Protein AF-A0A0N7Z869-F1 (afdb_monomer_lite)

Secondary structure (DSSP, 8-state):
-HHHHHHHHHHHHHHHT------SS---PPPPTT--HHHHTTSEEE----SSS-TTTTT-EEEEEEETTEEEEE-

InterPro domains:
  IPR005657 Triabin/Procalin [PF03973] (24-71)
  IPR012674 Calycin [G3DSA:2.40.128.20] (23-75)
  IPR012674 Calycin [SSF50814] (25-70)

Sequence (75 aa):
MKTILAVIFLGILTFAFAAQPILQECKNYKAMENFDSSRFLTGTWHVTNAEHGSNSTVCREYKIETKSGIQELTA

pLDDT: mean 83.12, std 8.28, range [62.25, 96.62]

Radius of gyration: 21.03 Å; chains: 1; bounding box: 53×24×59 Å

Foldseek 3Di:
DVVVVVVVVVVVVCVVPVDFPDPPDDDDDDDDPPDDCVVVQQDKDAACDDPGDDPVVHGDIWHWDQDPNDIDIDD

Organism: NCBI:txid72488

Structure (mmCIF, N/CA/C/O backbone):
data_AF-A0A0N7Z869-F1
#
_entry.id   AF-A0A0N7Z869-F1
#
loop_
_atom_site.group_PDB
_atom_site.id
_atom_site.type_symbol
_atom_site.label_atom_id
_atom_site.label_alt_id
_atom_site.label_comp_id
_atom_site.label_asym_id
_atom_site.label_entity_id
_atom_site.label_seq_id
_atom_site.pdbx_PDB_ins_code
_atom_site.Cartn_x
_atom_site.Cartn_y
_atom_site.Cartn_z
_atom_site.occupancy
_atom_site.B_iso_or_equiv
_atom_site.auth_seq_id
_atom_site.auth_comp_id
_atom_site.auth_asym_id
_atom_site.auth_atom_id
_atom_site.pdbx_PDB_model_num
ATOM 1 N N . MET A 1 1 ? 36.188 -1.897 -39.328 1.00 62.25 1 MET A N 1
ATOM 2 C CA . MET A 1 1 ? 36.210 -2.888 -38.222 1.00 62.25 1 MET A CA 1
ATOM 3 C C . MET A 1 1 ? 36.166 -2.228 -36.841 1.00 62.25 1 MET A C 1
ATOM 5 O O . MET A 1 1 ? 35.218 -2.492 -36.118 1.00 62.25 1 MET A O 1
ATOM 9 N N . LYS A 1 2 ? 37.089 -1.317 -36.484 1.00 72.06 2 LYS A N 1
ATOM 10 C CA . LYS A 1 2 ? 37.075 -0.618 -35.174 1.00 72.06 2 LYS A CA 1
ATOM 11 C C . LYS A 1 2 ? 35.798 0.194 -34.886 1.00 72.06 2 LYS A C 1
ATOM 13 O O . LYS A 1 2 ? 35.277 0.140 -33.782 1.00 72.06 2 LYS A O 1
ATOM 18 N N . THR A 1 3 ? 35.264 0.896 -35.883 1.00 80.25 3 THR A N 1
ATOM 19 C CA . THR A 1 3 ? 34.034 1.700 -35.760 1.00 80.25 3 THR A CA 1
ATOM 20 C C . THR A 1 3 ? 32.777 0.862 -35.534 1.00 80.25 3 THR A C 1
ATOM 22 O O . THR A 1 3 ? 31.911 1.269 -34.773 1.00 80.25 3 THR A O 1
ATOM 25 N N . ILE A 1 4 ? 32.694 -0.330 -36.129 1.00 81.81 4 ILE A N 1
ATOM 26 C CA . ILE A 1 4 ? 31.544 -1.235 -3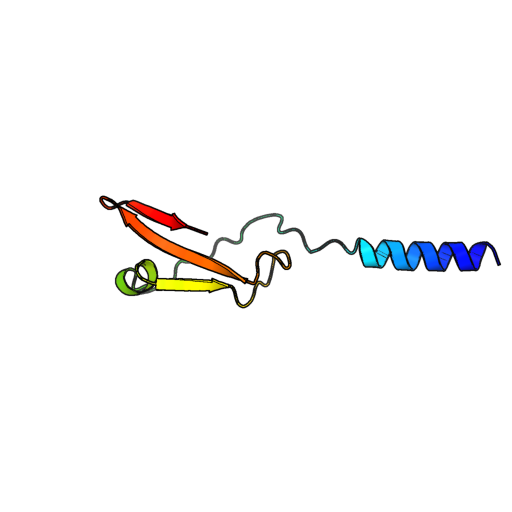5.961 1.00 81.81 4 ILE A CA 1
ATOM 27 C C . ILE A 1 4 ? 31.485 -1.752 -34.518 1.00 81.81 4 ILE A C 1
ATOM 29 O O . ILE A 1 4 ? 30.430 -1.716 -33.893 1.00 81.81 4 ILE A O 1
ATOM 33 N N . LEU A 1 5 ? 32.633 -2.153 -33.962 1.00 84.62 5 LEU A N 1
ATOM 34 C CA . LEU A 1 5 ? 32.743 -2.580 -32.563 1.00 84.62 5 LEU A CA 1
ATOM 35 C C . LEU A 1 5 ? 32.345 -1.466 -31.585 1.00 84.62 5 LEU A C 1
ATOM 37 O O . LEU A 1 5 ? 31.626 -1.731 -30.627 1.00 84.62 5 LEU A O 1
ATOM 41 N N . ALA A 1 6 ? 32.761 -0.224 -31.851 1.00 85.00 6 ALA A N 1
ATOM 42 C CA . ALA A 1 6 ? 32.412 0.922 -31.014 1.00 85.00 6 ALA A CA 1
ATOM 43 C C . ALA A 1 6 ? 30.898 1.205 -31.003 1.00 85.00 6 ALA A C 1
ATOM 45 O O . ALA A 1 6 ? 30.334 1.447 -29.940 1.00 85.00 6 ALA A O 1
ATOM 46 N N . VAL A 1 7 ? 30.231 1.124 -32.160 1.00 84.62 7 VAL A N 1
ATOM 47 C CA . VAL A 1 7 ? 28.777 1.347 -32.271 1.00 84.62 7 VAL A CA 1
ATOM 48 C C . VAL A 1 7 ? 27.987 0.255 -31.550 1.00 84.62 7 VAL A C 1
ATOM 50 O O . VAL A 1 7 ? 27.037 0.565 -30.836 1.00 84.62 7 VAL A O 1
ATOM 53 N N . ILE A 1 8 ? 28.402 -1.010 -31.676 1.00 87.56 8 ILE A N 1
ATOM 54 C CA . ILE A 1 8 ? 27.769 -2.129 -3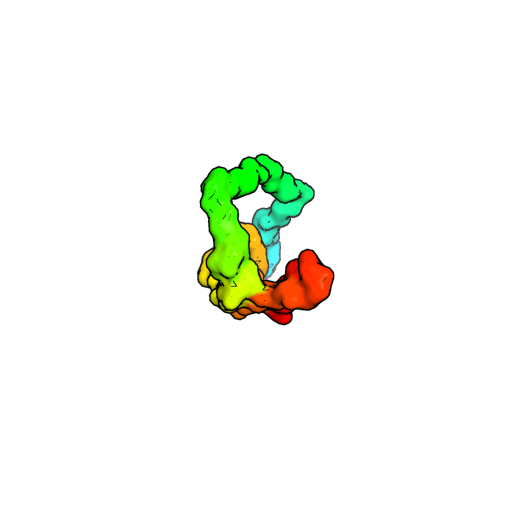0.960 1.00 87.56 8 ILE A CA 1
ATOM 55 C C . ILE A 1 8 ? 27.902 -1.938 -29.444 1.00 87.56 8 ILE A C 1
ATOM 57 O O . ILE A 1 8 ? 26.918 -2.078 -28.720 1.00 87.56 8 ILE A O 1
ATOM 61 N N . PHE A 1 9 ? 29.091 -1.559 -28.964 1.00 86.06 9 PHE A N 1
ATOM 62 C CA . PHE A 1 9 ? 29.312 -1.282 -27.543 1.00 86.06 9 PHE A CA 1
ATOM 63 C C . PHE A 1 9 ? 28.435 -0.136 -27.035 1.00 86.06 9 PHE A C 1
ATOM 65 O O . PHE A 1 9 ? 27.807 -0.274 -25.989 1.00 86.06 9 PHE A O 1
ATOM 72 N N . LEU A 1 10 ? 28.348 0.967 -27.784 1.00 83.50 10 LEU A N 1
ATOM 73 C CA . LEU A 1 10 ? 27.508 2.109 -27.419 1.00 83.50 10 LEU A CA 1
ATOM 74 C C . LEU A 1 10 ? 26.019 1.723 -27.373 1.00 83.50 10 LEU A C 1
ATOM 76 O O . LEU A 1 10 ? 25.293 2.140 -26.472 1.00 83.50 10 LEU A O 1
ATOM 80 N N . GLY A 1 11 ? 25.572 0.886 -28.314 1.00 81.56 11 GLY A N 1
ATOM 81 C CA . GLY A 1 11 ? 24.210 0.354 -28.349 1.00 81.56 11 GLY A CA 1
ATOM 82 C C . GLY A 1 11 ? 23.875 -0.497 -27.121 1.00 81.56 11 GLY A C 1
ATOM 83 O O . GLY A 1 11 ? 22.858 -0.273 -26.477 1.00 81.56 11 GLY A O 1
ATOM 84 N N . ILE A 1 12 ? 24.749 -1.428 -26.732 1.00 81.69 12 ILE A N 1
ATOM 85 C CA . ILE A 1 12 ? 24.519 -2.272 -25.544 1.00 81.69 12 ILE A CA 1
ATOM 86 C C . ILE A 1 12 ? 24.528 -1.429 -24.261 1.00 81.69 12 ILE A C 1
ATOM 88 O O . ILE A 1 12 ? 23.682 -1.621 -23.389 1.00 81.69 12 ILE A O 1
ATOM 92 N N . LEU A 1 13 ? 25.450 -0.466 -24.161 1.00 81.69 13 LEU A N 1
ATOM 93 C CA . LEU A 1 13 ? 25.571 0.414 -23.000 1.00 81.69 13 LEU A CA 1
ATOM 94 C C . LEU A 1 13 ? 24.310 1.273 -22.819 1.00 81.69 13 LEU A C 1
ATOM 96 O O . LEU A 1 13 ? 23.759 1.352 -21.728 1.00 81.69 13 LEU A O 1
ATOM 100 N N . THR A 1 14 ? 23.813 1.876 -23.899 1.00 79.25 14 THR A N 1
ATOM 101 C CA . THR A 1 14 ? 22.609 2.723 -23.854 1.00 79.25 14 THR A CA 1
ATOM 102 C C . THR A 1 14 ? 21.351 1.945 -23.474 1.00 79.25 14 THR A C 1
ATOM 104 O O . THR A 1 14 ? 20.544 2.460 -22.706 1.00 79.25 14 THR A O 1
ATOM 107 N N . PHE A 1 15 ? 21.203 0.696 -23.927 1.00 71.94 15 PHE A N 1
ATOM 108 C CA . PHE A 1 15 ? 20.104 -0.174 -23.495 1.00 71.94 15 PHE A CA 1
ATOM 109 C C . PHE A 1 15 ? 20.223 -0.603 -22.027 1.00 71.94 15 PHE A C 1
ATOM 111 O O . PHE A 1 15 ? 19.221 -0.610 -21.315 1.00 71.94 15 PHE A O 1
ATOM 118 N N . ALA A 1 16 ? 21.429 -0.935 -21.555 1.00 70.62 16 ALA A N 1
ATOM 119 C CA . ALA A 1 16 ? 21.653 -1.350 -20.168 1.00 70.62 16 ALA A CA 1
ATOM 120 C C . ALA A 1 16 ? 21.402 -0.217 -19.156 1.00 70.62 16 ALA A C 1
ATOM 122 O O . ALA A 1 16 ? 21.004 -0.479 -18.023 1.00 70.62 16 ALA A O 1
ATOM 123 N N . PHE A 1 17 ? 21.607 1.035 -19.574 1.00 64.44 17 PHE A N 1
ATOM 124 C CA . PHE A 1 17 ? 21.390 2.233 -18.760 1.00 64.44 17 PHE A CA 1
ATOM 125 C C . PHE A 1 17 ? 20.188 3.061 -19.217 1.00 64.44 17 PHE A C 1
ATOM 127 O O . PHE A 1 17 ? 20.152 4.264 -18.956 1.00 64.44 17 PHE A O 1
ATOM 134 N N . ALA A 1 18 ? 19.210 2.454 -19.898 1.00 65.38 18 ALA A N 1
ATOM 135 C CA . ALA A 1 18 ? 17.968 3.141 -20.223 1.00 65.38 18 ALA A CA 1
ATOM 136 C C . ALA A 1 18 ? 17.334 3.642 -18.915 1.00 65.38 18 ALA A C 1
ATOM 138 O O . ALA A 1 18 ? 16.850 2.858 -18.097 1.00 65.38 18 ALA A O 1
ATOM 139 N N . ALA A 1 19 ? 17.427 4.954 -18.685 1.00 62.62 19 ALA A N 1
ATOM 140 C CA . ALA A 1 19 ? 17.000 5.568 -17.443 1.00 62.62 19 ALA A CA 1
ATOM 141 C C . ALA A 1 19 ? 15.499 5.333 -17.277 1.00 62.62 19 ALA A C 1
ATOM 143 O O . ALA A 1 19 ? 14.699 5.739 -18.124 1.00 62.62 19 ALA A O 1
ATOM 144 N N . GLN A 1 20 ? 15.114 4.662 -16.192 1.00 65.75 20 GLN A N 1
ATOM 145 C CA . GLN A 1 20 ? 13.707 4.579 -15.836 1.00 65.75 20 GLN A CA 1
ATOM 146 C C . GLN A 1 20 ? 13.194 6.003 -15.579 1.00 65.75 20 GLN A C 1
ATOM 148 O O . GLN A 1 20 ? 13.937 6.810 -15.011 1.00 65.75 20 GLN A O 1
ATOM 153 N N . PRO A 1 21 ? 11.960 6.339 -15.996 1.00 64.56 21 PRO A N 1
ATOM 154 C CA . PRO A 1 21 ? 11.397 7.655 -15.737 1.00 64.56 21 PRO A CA 1
ATOM 155 C C . PRO A 1 21 ? 11.429 7.922 -14.230 1.00 64.56 21 PRO A C 1
ATOM 157 O O . PRO A 1 21 ? 10.768 7.238 -13.448 1.00 64.56 21 PRO A O 1
ATOM 160 N N . ILE A 1 22 ? 12.247 8.894 -13.825 1.00 68.38 22 ILE A N 1
ATOM 161 C CA . ILE A 1 22 ? 12.353 9.321 -12.435 1.00 68.38 22 ILE A CA 1
ATOM 162 C C . ILE A 1 22 ? 11.144 10.214 -12.168 1.00 68.38 22 ILE A C 1
ATOM 164 O O . ILE A 1 22 ? 10.989 11.261 -12.797 1.00 68.38 22 ILE A O 1
ATOM 168 N N . LEU A 1 23 ? 10.278 9.796 -11.244 1.00 72.75 23 LEU A N 1
ATOM 169 C CA . LEU A 1 23 ? 9.232 10.665 -10.712 1.00 72.75 23 LEU A CA 1
ATOM 170 C C . LEU A 1 23 ? 9.904 11.846 -10.010 1.00 72.75 23 LEU A C 1
ATOM 172 O O . LEU A 1 23 ? 10.526 11.678 -8.965 1.00 72.75 23 LEU A O 1
ATOM 176 N N . GLN A 1 24 ? 9.798 13.028 -10.613 1.00 77.44 24 GLN A N 1
ATOM 177 C CA . GLN A 1 24 ? 10.371 14.256 -10.065 1.00 77.44 24 GLN A CA 1
ATOM 178 C C . GLN A 1 24 ? 9.597 14.718 -8.825 1.00 77.44 24 GLN A C 1
ATOM 180 O O . GLN A 1 24 ? 10.194 15.182 -7.860 1.00 77.44 24 GLN A O 1
ATOM 185 N N . GLU A 1 25 ? 8.275 14.534 -8.844 1.00 84.25 25 GLU A N 1
ATOM 186 C CA . GLU A 1 25 ? 7.367 14.890 -7.758 1.00 84.25 25 GLU A CA 1
ATOM 187 C C . GLU A 1 25 ? 6.206 13.892 -7.672 1.00 84.25 25 GLU A C 1
ATOM 189 O O . GLU A 1 25 ? 5.770 13.315 -8.676 1.00 84.25 25 GLU A O 1
ATOM 194 N N . CYS A 1 26 ? 5.676 13.702 -6.463 1.00 83.25 26 CYS A N 1
ATOM 195 C CA . CYS A 1 26 ? 4.460 12.926 -6.257 1.00 83.25 26 CYS A CA 1
ATOM 196 C C . CYS A 1 26 ? 3.245 13.737 -6.713 1.00 83.25 26 CYS A C 1
ATOM 198 O O . CYS A 1 26 ? 3.033 14.867 -6.275 1.00 83.25 26 CYS A O 1
ATOM 200 N N . LYS A 1 27 ? 2.400 13.135 -7.551 1.00 85.88 27 LYS A N 1
ATOM 201 C CA . LYS A 1 27 ? 1.105 13.727 -7.894 1.00 85.88 27 LYS A CA 1
ATOM 202 C C . LYS A 1 27 ? 0.205 13.746 -6.658 1.00 85.88 27 LYS A C 1
ATOM 204 O O . LYS A 1 27 ? 0.050 12.734 -5.977 1.00 85.88 27 LYS A O 1
ATOM 209 N N . ASN A 1 28 ? -0.426 14.888 -6.407 1.00 88.69 28 ASN A N 1
ATOM 210 C CA . ASN A 1 28 ? -1.440 15.019 -5.367 1.00 88.69 28 ASN A CA 1
ATOM 211 C C . ASN A 1 28 ? -2.781 14.501 -5.894 1.00 88.69 28 ASN A C 1
ATOM 213 O O . ASN A 1 28 ? -3.461 15.181 -6.663 1.00 88.69 28 ASN A O 1
ATOM 217 N N . TYR A 1 29 ? -3.154 13.291 -5.486 1.00 88.94 29 TYR A N 1
ATOM 218 C CA . TYR A 1 29 ? -4.458 12.710 -5.792 1.00 88.94 29 TYR A CA 1
ATOM 219 C C . TYR A 1 29 ? -5.445 12.952 -4.650 1.00 88.94 29 TYR A C 1
ATOM 221 O O . TYR A 1 29 ? -5.071 12.984 -3.477 1.00 88.94 29 TYR A O 1
ATOM 229 N N . LYS A 1 30 ? -6.730 13.093 -4.988 1.00 95.81 30 LYS A N 1
ATOM 230 C CA . LYS A 1 30 ? -7.798 13.119 -3.987 1.00 95.81 30 LYS A CA 1
ATOM 231 C C . LYS A 1 30 ? -7.927 11.728 -3.358 1.00 95.81 30 LYS A C 1
ATOM 233 O O . LYS A 1 30 ? -7.914 10.727 -4.073 1.00 95.81 30 LYS A O 1
ATOM 238 N N . ALA A 1 31 ? -8.065 11.679 -2.034 1.00 92.62 31 ALA A N 1
ATOM 239 C CA . ALA A 1 31 ? -8.338 10.436 -1.321 1.00 92.62 31 ALA A CA 1
ATOM 240 C C . ALA A 1 31 ? -9.643 9.788 -1.819 1.00 92.62 31 ALA A C 1
ATOM 242 O O . ALA A 1 31 ? -10.577 10.483 -2.225 1.00 92.62 31 ALA A O 1
ATOM 243 N N . MET A 1 32 ? -9.701 8.455 -1.776 1.00 94.25 32 MET A N 1
ATOM 244 C CA . MET A 1 32 ? -10.882 7.693 -2.181 1.00 94.25 32 MET A CA 1
ATOM 245 C C . MET A 1 32 ? -12.096 8.096 -1.333 1.00 94.25 32 MET A C 1
ATOM 247 O O . MET A 1 32 ? -12.044 8.063 -0.103 1.00 94.25 32 MET A O 1
ATOM 251 N N . GLU A 1 33 ? -13.194 8.476 -1.987 1.00 96.62 33 GLU A N 1
ATOM 252 C CA . GLU A 1 33 ? -14.451 8.764 -1.292 1.00 96.62 33 GLU A CA 1
ATOM 253 C C . GLU A 1 33 ? -15.033 7.481 -0.688 1.00 96.62 33 GLU A C 1
ATOM 255 O O . GLU A 1 33 ? -14.982 6.421 -1.309 1.00 96.62 33 GLU A O 1
ATOM 260 N N . ASN A 1 34 ? -15.602 7.584 0.518 1.00 95.56 34 ASN A N 1
ATOM 261 C CA . ASN A 1 34 ? -16.194 6.458 1.254 1.00 95.56 34 ASN A CA 1
ATOM 262 C C . ASN A 1 34 ? -15.223 5.281 1.484 1.00 95.56 34 ASN A C 1
ATOM 264 O O . ASN A 1 34 ? -15.626 4.118 1.467 1.00 95.56 34 ASN A O 1
ATOM 268 N N . PHE A 1 35 ? -13.939 5.581 1.693 1.00 92.94 35 PHE A N 1
ATOM 269 C CA . PHE A 1 35 ? -12.917 4.583 1.995 1.00 92.94 35 PHE A CA 1
ATOM 270 C C . PHE A 1 35 ? -13.225 3.821 3.294 1.00 92.94 35 PHE A C 1
ATOM 272 O O . PHE A 1 35 ? -13.287 4.406 4.377 1.00 92.94 35 PHE A O 1
ATOM 279 N N . ASP A 1 36 ? -13.374 2.500 3.186 1.00 91.94 36 ASP A N 1
ATOM 280 C CA . ASP A 1 36 ? -13.568 1.609 4.329 1.00 91.94 36 ASP A CA 1
ATOM 281 C C . ASP A 1 36 ? -12.214 1.213 4.934 1.00 91.94 36 ASP A C 1
ATOM 283 O O . ASP A 1 36 ? -11.593 0.207 4.567 1.00 91.94 36 ASP A O 1
ATOM 287 N N . SER A 1 37 ? -11.749 2.032 5.877 1.00 89.06 37 SER A N 1
ATOM 288 C CA . SER A 1 37 ? -10.481 1.810 6.573 1.00 89.06 37 SER A CA 1
ATOM 289 C C . SER A 1 37 ? -10.474 0.518 7.389 1.00 89.06 37 SER A C 1
ATOM 291 O O . SER A 1 37 ? -9.428 -0.118 7.498 1.00 89.06 37 SER A O 1
ATOM 293 N N . SER A 1 38 ? -11.626 0.085 7.910 1.00 87.88 38 SER 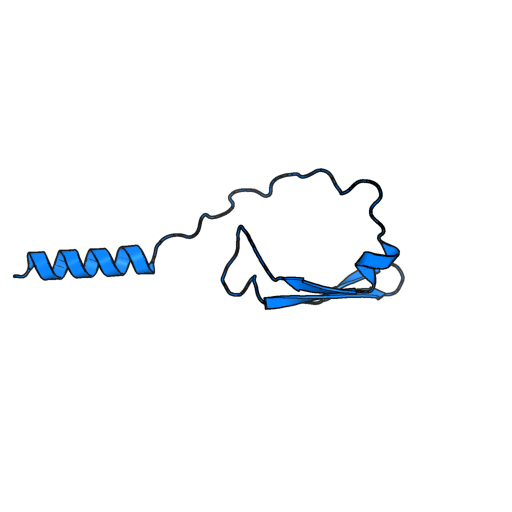A N 1
ATOM 294 C CA . SER A 1 38 ? -11.720 -1.122 8.735 1.00 87.88 38 SER A CA 1
ATOM 295 C C . SER A 1 38 ? -11.355 -2.379 7.950 1.00 87.88 38 SER A C 1
ATOM 297 O O . SER A 1 38 ? -10.705 -3.270 8.484 1.00 87.88 38 SER A O 1
ATOM 299 N N . ARG A 1 39 ? -11.704 -2.414 6.659 1.00 87.44 39 ARG A N 1
ATOM 300 C CA . ARG A 1 39 ? -11.359 -3.515 5.755 1.00 87.44 39 ARG A CA 1
ATOM 301 C C . ARG A 1 39 ? -9.941 -3.411 5.219 1.00 87.44 39 ARG A C 1
ATOM 303 O O . ARG A 1 39 ? -9.277 -4.430 5.049 1.00 87.44 39 ARG A O 1
ATOM 310 N N . PHE A 1 40 ? -9.486 -2.197 4.910 1.00 88.31 40 PHE A N 1
ATOM 311 C CA . PHE A 1 40 ? -8.173 -2.002 4.303 1.00 88.31 40 PHE A CA 1
ATOM 312 C C . PHE A 1 40 ? -7.029 -2.250 5.293 1.00 88.31 40 PHE A C 1
ATOM 314 O O . PHE A 1 40 ? -6.044 -2.898 4.940 1.00 88.31 40 PHE A O 1
ATOM 321 N N . LEU A 1 41 ? -7.172 -1.770 6.532 1.00 87.50 41 LEU A N 1
ATOM 322 C CA . LEU A 1 41 ? -6.116 -1.786 7.551 1.00 87.50 41 LEU A CA 1
ATOM 323 C C . LEU A 1 41 ? -5.939 -3.147 8.250 1.00 87.50 41 LEU A C 1
ATOM 325 O O . LEU A 1 41 ? -5.032 -3.290 9.060 1.00 87.50 41 LEU A O 1
ATOM 329 N N . THR A 1 42 ? -6.784 -4.141 7.969 1.00 86.81 42 THR A N 1
ATOM 330 C CA . THR A 1 42 ? -6.671 -5.498 8.543 1.00 86.81 42 THR A CA 1
ATOM 331 C C . THR A 1 42 ? -6.111 -6.527 7.561 1.00 86.81 42 THR A C 1
ATOM 333 O O . THR A 1 42 ? -5.976 -7.698 7.911 1.00 86.81 42 THR A O 1
ATOM 336 N N . GLY A 1 43 ? -5.856 -6.126 6.313 1.00 85.00 43 GLY A N 1
ATOM 337 C CA . GLY A 1 43 ? -5.428 -7.019 5.240 1.00 85.00 43 GLY A CA 1
ATOM 338 C C . GLY A 1 43 ? -3.911 -7.130 5.078 1.00 85.00 43 GLY A C 1
ATOM 339 O O . GLY A 1 43 ? -3.147 -6.274 5.527 1.00 85.00 43 GLY A O 1
ATOM 340 N N . THR A 1 44 ? -3.507 -8.176 4.359 1.00 91.12 44 THR A N 1
ATOM 341 C CA . THR A 1 44 ? -2.187 -8.289 3.730 1.00 91.12 44 THR A CA 1
ATOM 342 C C . THR A 1 44 ? -2.323 -7.908 2.258 1.00 91.12 44 THR A C 1
ATOM 344 O O . THR A 1 44 ? -3.200 -8.420 1.560 1.00 91.12 44 THR A O 1
ATOM 347 N N . TRP A 1 45 ? -1.469 -7.006 1.784 1.00 93.25 45 TRP A N 1
ATOM 348 C CA . TRP A 1 45 ? -1.520 -6.448 0.437 1.00 93.25 45 TRP A CA 1
ATOM 349 C C . TRP A 1 45 ? -0.276 -6.826 -0.354 1.00 93.25 45 TRP A C 1
ATOM 351 O O . TRP A 1 45 ? 0.837 -6.558 0.081 1.00 93.25 45 TRP A O 1
ATOM 361 N N . HIS A 1 46 ? -0.456 -7.386 -1.548 1.00 93.06 46 HIS A N 1
ATOM 362 C CA . HIS A 1 46 ? 0.648 -7.712 -2.448 1.00 93.06 46 HIS A CA 1
ATOM 363 C C . HIS A 1 46 ? 0.663 -6.747 -3.632 1.00 93.06 46 HIS A C 1
ATOM 365 O O . HIS A 1 46 ? -0.351 -6.565 -4.307 1.00 93.06 46 HIS A O 1
ATOM 371 N N . VAL A 1 47 ? 1.816 -6.142 -3.912 1.00 92.50 47 VAL A N 1
ATOM 372 C CA . VAL A 1 47 ? 1.979 -5.260 -5.072 1.00 92.50 47 VAL A CA 1
ATOM 373 C C . VAL A 1 47 ? 2.158 -6.106 -6.330 1.0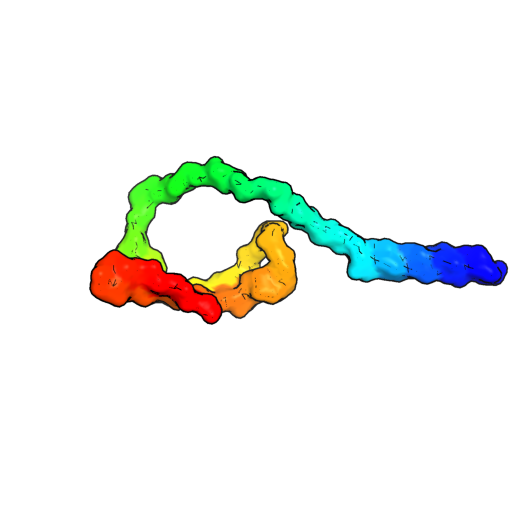0 92.50 47 VAL A C 1
ATOM 375 O O . VAL A 1 47 ? 3.226 -6.674 -6.564 1.00 92.50 47 VAL A O 1
ATOM 378 N N . THR A 1 48 ? 1.116 -6.172 -7.159 1.00 91.62 48 THR A N 1
ATOM 379 C CA . THR A 1 48 ? 1.141 -6.925 -8.425 1.00 91.62 48 THR A CA 1
ATOM 380 C C . THR A 1 48 ? 1.662 -6.095 -9.592 1.00 91.62 48 THR A C 1
ATOM 382 O O . THR A 1 48 ? 2.300 -6.628 -10.496 1.00 91.62 48 THR A O 1
ATOM 385 N N . ASN A 1 49 ? 1.401 -4.7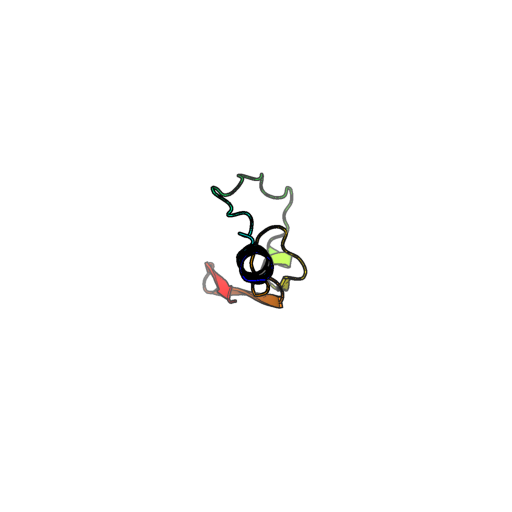85 -9.585 1.00 89.69 49 ASN A N 1
ATOM 386 C CA . ASN A 1 49 ? 1.741 -3.877 -10.673 1.00 89.69 49 ASN A CA 1
ATOM 387 C C . ASN A 1 49 ? 2.159 -2.515 -10.115 1.00 89.69 49 ASN A C 1
ATOM 389 O O . ASN A 1 49 ? 1.581 -2.031 -9.144 1.00 89.69 49 ASN A O 1
ATOM 393 N N . ALA A 1 50 ? 3.136 -1.886 -10.763 1.00 86.75 50 ALA A N 1
ATOM 394 C CA . ALA A 1 50 ? 3.558 -0.525 -10.470 1.00 86.75 50 ALA A CA 1
ATOM 395 C C . ALA A 1 50 ? 3.850 0.200 -11.788 1.00 86.75 50 ALA A C 1
ATOM 397 O O . ALA A 1 50 ? 4.601 -0.304 -12.619 1.00 86.75 50 ALA A O 1
ATOM 398 N N . GLU A 1 51 ? 3.243 1.372 -11.980 1.00 81.62 51 GLU A N 1
ATOM 399 C CA . GLU A 1 51 ? 3.502 2.229 -13.147 1.00 81.62 51 GLU A CA 1
ATOM 400 C C . GLU A 1 51 ? 4.894 2.871 -13.062 1.00 81.62 51 GLU A C 1
ATOM 402 O O . GLU A 1 51 ? 5.605 3.010 -14.057 1.00 81.62 51 GLU A O 1
ATOM 407 N N . HIS A 1 52 ? 5.306 3.208 -11.841 1.00 80.00 52 HIS A N 1
ATOM 408 C CA . HIS A 1 52 ? 6.609 3.770 -11.5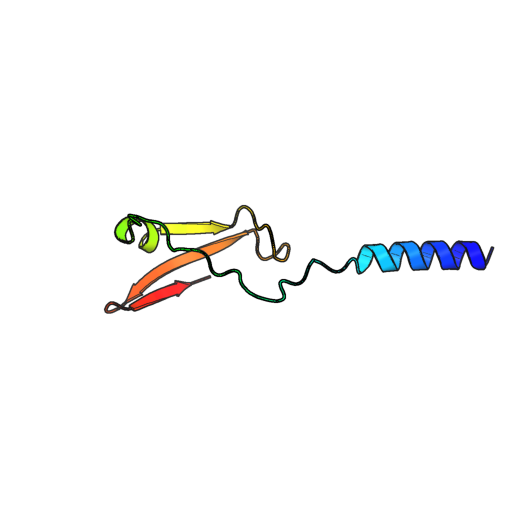32 1.00 80.00 52 HIS A CA 1
ATOM 409 C C . HIS A 1 52 ? 7.232 2.984 -10.374 1.00 80.00 52 HIS A C 1
ATOM 411 O O . HIS A 1 52 ? 6.615 2.828 -9.320 1.00 80.00 52 HIS A O 1
ATOM 417 N N . GLY A 1 53 ? 8.447 2.472 -10.572 1.00 75.25 53 GLY A N 1
ATOM 418 C CA . GLY A 1 53 ? 9.150 1.653 -9.584 1.00 75.25 53 GLY A CA 1
ATOM 419 C C . GLY A 1 53 ? 10.182 0.718 -10.214 1.00 75.25 53 GLY A C 1
ATOM 420 O O . GLY A 1 53 ? 10.262 0.579 -11.437 1.00 75.25 53 GLY A O 1
ATOM 421 N N . SER A 1 54 ? 10.985 0.077 -9.369 1.00 76.38 54 SER A N 1
ATOM 422 C CA . SER A 1 54 ? 11.907 -0.980 -9.786 1.00 76.38 54 SER A CA 1
ATOM 423 C C . SER A 1 54 ? 11.176 -2.323 -9.885 1.00 76.38 54 SER A C 1
ATOM 425 O O . SER A 1 54 ? 10.078 -2.500 -9.354 1.00 76.38 54 SER A O 1
ATOM 427 N N . ASN A 1 55 ? 11.834 -3.334 -10.452 1.00 76.88 55 ASN A N 1
ATOM 428 C CA . ASN A 1 55 ? 11.344 -4.718 -10.382 1.00 76.88 55 ASN A CA 1
ATOM 429 C C . ASN A 1 55 ? 11.216 -5.245 -8.940 1.00 76.88 55 ASN A C 1
ATOM 431 O O . ASN A 1 55 ? 10.545 -6.240 -8.718 1.00 76.88 55 ASN A O 1
ATOM 435 N N . SER A 1 56 ? 11.851 -4.597 -7.959 1.00 77.19 56 SER A N 1
ATOM 436 C CA . SER A 1 56 ? 11.688 -4.915 -6.534 1.00 77.19 56 SER A CA 1
ATOM 437 C C . SER A 1 56 ? 10.565 -4.125 -5.852 1.00 77.19 56 SER A C 1
ATOM 439 O O . SER A 1 56 ? 10.319 -4.321 -4.662 1.00 77.19 56 SER A O 1
ATOM 441 N N . THR A 1 57 ? 9.917 -3.193 -6.559 1.00 83.00 57 THR A N 1
ATOM 442 C CA . THR A 1 57 ? 8.673 -2.546 -6.116 1.00 83.00 57 THR A CA 1
ATOM 443 C C . THR A 1 57 ? 7.495 -3.498 -6.287 1.00 83.00 57 THR A C 1
ATOM 445 O O . THR A 1 57 ? 6.660 -3.602 -5.390 1.00 83.00 57 THR A O 1
ATOM 448 N N . VAL A 1 58 ? 7.447 -4.214 -7.413 1.00 82.88 58 VAL A N 1
ATOM 449 C CA . VAL A 1 58 ? 6.553 -5.366 -7.563 1.00 82.88 58 VAL A CA 1
ATOM 450 C C . VAL A 1 58 ? 7.034 -6.506 -6.659 1.00 82.88 58 VAL A C 1
ATOM 452 O O . VAL A 1 58 ? 8.206 -6.557 -6.289 1.00 82.88 58 VAL A O 1
ATOM 455 N N . CYS A 1 59 ? 6.118 -7.391 -6.265 1.00 85.12 59 CYS A N 1
ATOM 456 C CA . CYS A 1 59 ? 6.363 -8.494 -5.324 1.00 85.12 59 CYS A CA 1
ATOM 457 C C . CYS A 1 59 ? 6.578 -8.085 -3.856 1.00 85.12 59 CYS A C 1
ATOM 459 O O . CYS A 1 59 ? 6.907 -8.943 -3.039 1.00 85.12 59 CYS A O 1
ATOM 461 N N . ARG A 1 60 ? 6.367 -6.813 -3.493 1.00 89.44 60 ARG A N 1
ATOM 462 C CA . ARG A 1 60 ? 6.313 -6.407 -2.083 1.00 89.44 60 ARG A CA 1
ATOM 463 C C . ARG A 1 60 ? 5.008 -6.843 -1.442 1.00 89.44 60 ARG A C 1
ATOM 465 O O . ARG A 1 60 ? 3.946 -6.757 -2.064 1.00 89.44 60 ARG A O 1
ATOM 472 N N . GLU A 1 61 ? 5.109 -7.261 -0.193 1.00 93.25 61 GLU A N 1
ATOM 473 C CA . GLU A 1 61 ? 3.978 -7.504 0.684 1.00 93.25 61 GLU A CA 1
ATOM 474 C C . GLU A 1 61 ? 3.906 -6.367 1.700 1.00 93.25 61 GLU A C 1
ATOM 476 O O . GLU A 1 61 ? 4.929 -5.911 2.191 1.00 93.25 61 GLU A O 1
ATOM 481 N N . TYR A 1 62 ? 2.704 -5.898 2.001 1.00 91.69 62 TYR A N 1
ATOM 482 C CA . TYR A 1 62 ? 2.458 -4.919 3.041 1.00 91.69 62 TYR A CA 1
ATOM 483 C C . TYR A 1 62 ? 1.435 -5.468 4.016 1.00 91.69 62 TYR A C 1
ATOM 485 O O . TYR A 1 62 ? 0.334 -5.862 3.625 1.00 91.69 62 TYR A O 1
ATOM 493 N N . LYS A 1 63 ? 1.780 -5.437 5.297 1.00 91.69 63 LYS A N 1
ATOM 494 C CA . LYS A 1 63 ? 0.870 -5.770 6.383 1.00 91.69 63 LYS A CA 1
ATOM 495 C C . LYS A 1 63 ? 0.634 -4.532 7.224 1.00 91.69 63 LYS A C 1
ATOM 497 O O . LYS A 1 63 ? 1.572 -3.809 7.559 1.00 91.69 63 LYS A O 1
ATOM 502 N N . ILE A 1 64 ? -0.626 -4.291 7.548 1.00 89.00 64 ILE A N 1
ATOM 503 C CA . ILE A 1 64 ? -1.021 -3.153 8.366 1.00 89.00 64 ILE A CA 1
ATOM 504 C C . ILE A 1 64 ? -1.398 -3.678 9.746 1.00 89.00 64 ILE A C 1
ATOM 506 O O . ILE A 1 64 ? -2.194 -4.607 9.881 1.00 89.00 64 ILE A O 1
ATOM 510 N N . GLU A 1 65 ? -0.795 -3.100 10.778 1.00 81.94 65 GLU A N 1
ATOM 511 C CA . GLU A 1 65 ? -1.075 -3.430 12.170 1.00 81.94 65 GLU A CA 1
ATOM 512 C C . GLU A 1 65 ? -1.537 -2.175 12.905 1.00 81.94 65 GLU A C 1
ATOM 514 O O . GLU A 1 65 ? -0.979 -1.096 12.736 1.00 81.94 65 GLU A O 1
ATOM 519 N N . THR A 1 66 ? -2.565 -2.301 13.745 1.00 80.81 66 THR A N 1
ATOM 520 C CA . THR A 1 66 ? -2.973 -1.207 14.632 1.00 80.81 66 THR A CA 1
ATOM 521 C C . THR A 1 66 ? -2.473 -1.500 16.038 1.00 80.81 66 THR A C 1
ATOM 523 O O . THR A 1 66 ? -2.969 -2.415 16.694 1.00 80.81 66 THR A O 1
ATOM 526 N N . LYS A 1 67 ? -1.502 -0.720 16.518 1.00 81.31 67 LYS A N 1
ATOM 527 C CA . LYS A 1 67 ? -0.966 -0.816 17.883 1.00 81.31 67 LYS A CA 1
ATOM 528 C C . LYS A 1 67 ? -1.303 0.458 18.639 1.00 81.31 67 LYS A C 1
ATOM 530 O O . LYS A 1 67 ? -0.876 1.542 18.259 1.00 81.31 67 LYS A O 1
ATOM 535 N N . SER A 1 68 ? -2.099 0.338 19.700 1.00 83.75 68 SER A N 1
ATOM 536 C CA . SER A 1 68 ? -2.464 1.471 20.569 1.00 83.75 68 SER A CA 1
ATOM 537 C C . SER A 1 68 ? -3.072 2.670 19.817 1.00 83.75 68 SER A C 1
ATOM 539 O O . SER A 1 68 ? -2.823 3.820 20.167 1.00 83.75 68 SER A O 1
ATOM 541 N N . GLY A 1 69 ? -3.851 2.409 18.760 1.00 80.06 69 GLY A N 1
ATOM 542 C CA . GLY A 1 69 ? -4.466 3.444 17.916 1.00 80.06 69 GLY A CA 1
ATOM 543 C C . GLY A 1 69 ? -3.560 4.015 16.817 1.00 80.06 69 GLY A C 1
ATOM 544 O O . GLY A 1 69 ? -4.025 4.823 16.017 1.00 80.06 69 GLY A O 1
ATOM 545 N N . ILE A 1 70 ? -2.300 3.579 16.734 1.00 82.50 70 ILE A N 1
ATOM 546 C CA . ILE A 1 70 ? -1.356 3.944 15.672 1.00 82.50 70 ILE A CA 1
ATOM 547 C C . ILE A 1 70 ? -1.373 2.856 14.598 1.00 82.50 70 ILE A C 1
ATOM 549 O O . ILE A 1 70 ? -1.322 1.669 14.916 1.00 82.50 70 ILE A O 1
ATOM 553 N N . GLN A 1 71 ? -1.444 3.268 13.332 1.00 83.06 71 GLN A N 1
ATOM 554 C CA . GLN A 1 71 ? -1.336 2.377 12.176 1.00 83.06 71 GLN A CA 1
ATOM 555 C C . GLN A 1 71 ? 0.136 2.234 11.793 1.00 83.06 71 GLN A C 1
ATOM 557 O O . GLN A 1 71 ? 0.787 3.209 11.422 1.00 83.06 71 GLN A O 1
ATOM 562 N N . GLU A 1 72 ? 0.652 1.018 11.900 1.00 84.50 72 GLU A N 1
ATOM 563 C CA . GLU A 1 72 ? 2.008 0.648 11.524 1.00 84.50 72 GLU A CA 1
ATOM 564 C C . GLU A 1 72 ? 1.959 -0.150 10.219 1.00 84.50 72 GLU A C 1
ATOM 566 O O . GLU A 1 72 ? 1.200 -1.112 10.090 1.00 84.50 72 GLU A O 1
ATOM 571 N N . LEU A 1 73 ? 2.753 0.274 9.237 1.00 82.94 73 LEU A N 1
ATOM 572 C CA . LEU A 1 73 ? 2.902 -0.412 7.959 1.00 82.94 73 LEU A CA 1
ATOM 573 C C . LEU A 1 73 ? 4.208 -1.205 7.986 1.00 82.94 73 LEU A C 1
ATOM 575 O O . LEU A 1 73 ? 5.285 -0.620 8.089 1.00 82.94 73 LEU A O 1
ATOM 579 N N . THR A 1 74 ? 4.114 -2.523 7.873 1.00 84.56 74 THR A N 1
ATOM 580 C CA . THR A 1 74 ? 5.265 -3.420 7.728 1.00 84.56 74 THR A CA 1
ATOM 581 C C . THR A 1 74 ? 5.373 -3.865 6.271 1.00 84.56 74 THR A C 1
ATOM 583 O O . THR A 1 74 ? 4.344 -4.119 5.642 1.00 84.56 74 THR A O 1
ATOM 586 N N . ALA A 1 75 ? 6.595 -3.912 5.736 1.00 78.81 75 ALA A N 1
ATOM 587 C CA . ALA A 1 75 ? 6.919 -4.231 4.343 1.00 78.81 75 ALA A CA 1
ATOM 588 C C . ALA A 1 75 ? 7.969 -5.344 4.249 1.00 78.81 75 ALA A C 1
ATOM 590 O O . ALA A 1 75 ? 8.741 -5.476 5.229 1.00 78.81 75 ALA A O 1
#